Protein AF-A0A7V0T7X9-F1 (afdb_monomer_lite)

InterPro domains:
  IPR007419 BFD-like [2Fe-2S]-binding domain [PF04324] (8-46)
  IPR041854 BFD-like [2Fe-2S]-binding domain superfamily [G3DSA:1.10.10.1100] (2-49)

Secondary structure (DSSP, 8-state):
-------EEETTTTEEHHHHHHHHHTT--SHHHHHHHH-TT--STHHHH--

Structure (mmCIF, N/CA/C/O backbone):
data_AF-A0A7V0T7X9-F1
#
_entry.id   AF-A0A7V0T7X9-F1
#
loop_
_atom_site.group_PDB
_atom_site.id
_atom_site.type_symbol
_atom_site.label_atom_id
_atom_site.label_alt_id
_atom_site.label_comp_id
_atom_site.label_asym_id
_atom_site.label_entity_id
_atom_site.label_seq_id
_atom_site.pdbx_PDB_ins_code
_atom_site.Cartn_x
_atom_site.Cartn_y
_atom_site.Cartn_z
_atom_site.occupancy
_atom_site.B_iso_or_equiv
_atom_site.auth_seq_id
_atom_site.auth_comp_id
_atom_site.auth_asym_id
_atom_site.auth_atom_id
_atom_site.pdbx_PDB_model_num
ATOM 1 N N . MET A 1 1 ? -14.665 11.872 -22.017 1.00 50.72 1 MET A N 1
ATOM 2 C CA . MET A 1 1 ? -13.998 11.882 -20.696 1.00 50.72 1 MET A CA 1
ATOM 3 C C . MET A 1 1 ? -12.842 10.898 -20.759 1.00 50.72 1 MET A C 1
ATOM 5 O O . MET A 1 1 ? -13.095 9.706 -20.868 1.00 50.72 1 MET A O 1
ATOM 9 N N . SER A 1 2 ? -11.596 11.362 -20.788 1.00 64.44 2 SER A N 1
ATOM 10 C CA . SER A 1 2 ? -10.422 10.484 -20.737 1.00 64.44 2 SER A CA 1
ATOM 11 C C . SER A 1 2 ? -10.282 9.949 -19.310 1.00 64.44 2 SER A C 1
ATOM 13 O O . SER A 1 2 ? -9.940 10.696 -18.395 1.00 64.44 2 SER A O 1
ATOM 15 N N . VAL A 1 3 ? -10.604 8.672 -19.100 1.00 70.00 3 VAL A N 1
ATOM 16 C CA . VAL A 1 3 ? -10.312 7.981 -17.838 1.00 70.00 3 VAL A CA 1
ATOM 17 C C . VAL A 1 3 ? -8.799 7.802 -17.773 1.00 70.00 3 VAL A C 1
ATOM 19 O O . VAL A 1 3 ? -8.237 6.989 -18.500 1.00 70.00 3 VAL A O 1
ATOM 22 N N . GLN A 1 4 ? -8.128 8.608 -16.951 1.00 76.88 4 GLN A N 1
ATOM 23 C CA . GLN A 1 4 ? -6.714 8.396 -16.650 1.00 76.88 4 GLN A CA 1
ATOM 24 C C . GLN A 1 4 ? -6.558 7.065 -15.893 1.00 76.88 4 GLN A C 1
ATOM 26 O O . GLN A 1 4 ? -7.393 6.769 -15.030 1.00 76.88 4 GLN A O 1
ATOM 31 N N . PRO A 1 5 ? -5.530 6.254 -16.196 1.00 85.88 5 PRO A N 1
ATOM 32 C CA . PRO A 1 5 ? -5.300 4.993 -15.500 1.00 85.88 5 PRO A CA 1
ATOM 33 C C . PRO A 1 5 ? -5.004 5.228 -14.011 1.00 85.88 5 PRO A C 1
ATOM 35 O O . PRO A 1 5 ? -4.358 6.207 -13.639 1.00 85.88 5 PRO A O 1
ATOM 38 N N . ASP A 1 6 ? -5.479 4.322 -13.151 1.00 95.06 6 ASP A N 1
ATOM 39 C CA . ASP A 1 6 ? -5.253 4.388 -11.703 1.00 95.06 6 ASP A CA 1
ATOM 40 C C . ASP A 1 6 ? -3.762 4.155 -11.391 1.00 95.06 6 ASP A C 1
ATOM 42 O O . ASP A 1 6 ? -3.248 3.064 -11.660 1.00 95.06 6 ASP A O 1
ATOM 46 N N . PRO A 1 7 ? -3.038 5.155 -10.856 1.00 96.19 7 PRO A N 1
ATOM 47 C CA . PRO A 1 7 ? -1.590 5.080 -10.737 1.00 96.19 7 PRO A CA 1
ATOM 48 C C . PRO A 1 7 ? -1.150 3.991 -9.755 1.00 96.19 7 PRO A C 1
ATOM 50 O O . PRO A 1 7 ? -1.744 3.802 -8.687 1.00 96.19 7 PRO A O 1
ATOM 53 N N . LEU A 1 8 ? -0.052 3.311 -10.093 1.00 97.56 8 LEU A N 1
ATOM 54 C CA . LEU A 1 8 ? 0.672 2.438 -9.171 1.00 97.56 8 LEU A CA 1
ATOM 55 C C . LEU A 1 8 ? 1.316 3.271 -8.056 1.00 97.56 8 LEU A C 1
ATOM 57 O O . LEU A 1 8 ? 1.979 4.271 -8.312 1.00 97.56 8 LEU A O 1
ATOM 61 N N . VAL A 1 9 ? 1.126 2.827 -6.815 1.00 97.44 9 VAL A N 1
ATOM 62 C CA . VAL A 1 9 ? 1.682 3.444 -5.601 1.00 97.44 9 VAL A CA 1
ATOM 63 C C . VAL A 1 9 ? 2.735 2.544 -4.959 1.00 97.44 9 VAL A C 1
ATOM 65 O O . VAL A 1 9 ? 3.750 3.032 -4.477 1.00 97.44 9 VAL A O 1
ATOM 68 N N . CYS A 1 10 ? 2.526 1.223 -4.945 1.00 98.19 10 CYS A N 1
ATOM 69 C CA . CYS A 1 10 ? 3.533 0.271 -4.475 1.00 98.19 10 CYS A CA 1
ATOM 70 C C . CYS A 1 10 ? 3.929 -0.668 -5.610 1.00 98.19 10 CYS A C 1
ATOM 72 O O . CYS A 1 10 ? 3.164 -1.557 -5.985 1.00 98.19 10 CYS A O 1
ATOM 74 N N . TYR A 1 11 ? 5.141 -0.491 -6.127 1.00 97.94 11 TYR A N 1
ATOM 75 C CA . TYR A 1 11 ? 5.645 -1.248 -7.273 1.00 97.94 11 TYR A CA 1
ATOM 76 C C . TYR A 1 11 ? 6.046 -2.682 -6.920 1.00 97.94 11 TYR A C 1
ATOM 78 O O . TYR A 1 11 ? 5.874 -3.573 -7.756 1.00 97.94 11 TYR A O 1
ATOM 86 N N . CYS A 1 12 ? 6.486 -2.921 -5.678 1.00 97.75 12 CYS A N 1
ATOM 87 C CA . CYS A 1 12 ? 6.760 -4.260 -5.153 1.00 97.75 12 CYS A CA 1
ATOM 88 C C . CYS A 1 12 ? 5.486 -5.117 -5.129 1.00 97.75 12 CYS A C 1
ATOM 90 O O . CYS A 1 12 ? 5.475 -6.229 -5.642 1.00 97.75 12 CYS A O 1
ATOM 92 N N . GLY A 1 13 ? 4.405 -4.575 -4.557 1.00 95.75 13 GLY A N 1
ATOM 93 C CA . GLY A 1 13 ? 3.132 -5.280 -4.373 1.00 95.75 13 GLY A CA 1
ATOM 94 C C . GLY A 1 13 ? 2.104 -5.067 -5.486 1.00 95.75 13 GLY A C 1
ATOM 95 O O . GLY A 1 13 ? 0.971 -5.509 -5.337 1.00 95.75 13 GLY A O 1
ATOM 96 N N . LYS A 1 14 ? 2.459 -4.347 -6.560 1.00 97.38 14 LYS A N 1
ATOM 97 C CA . LYS A 1 14 ? 1.548 -3.941 -7.650 1.00 97.38 14 LYS A CA 1
ATOM 98 C C . LYS A 1 14 ? 0.237 -3.313 -7.145 1.00 97.38 14 LYS A C 1
ATOM 100 O O . LYS A 1 14 ? -0.847 -3.621 -7.632 1.00 97.38 14 LYS A O 1
ATOM 105 N N . VAL A 1 15 ? 0.337 -2.416 -6.161 1.00 98.25 15 VAL A N 1
ATOM 106 C CA . VAL A 1 15 ? -0.829 -1.771 -5.531 1.00 98.25 15 VAL A CA 1
ATOM 107 C C . VAL A 1 15 ? -1.074 -0.396 -6.133 1.00 98.25 15 VAL A C 1
ATOM 109 O O . VAL A 1 15 ? -0.166 0.435 -6.151 1.00 98.25 15 VAL A O 1
ATOM 112 N N . THR A 1 16 ? -2.307 -0.136 -6.567 1.00 98.44 16 THR A N 1
ATOM 113 C CA . THR A 1 16 ? -2.737 1.160 -7.107 1.00 98.44 16 THR A CA 1
ATOM 114 C C . THR A 1 16 ? -3.296 2.101 -6.038 1.00 98.44 16 THR A C 1
ATOM 116 O O . THR A 1 16 ? -3.670 1.681 -4.934 1.00 98.44 16 THR A O 1
ATOM 119 N N . ARG A 1 17 ? -3.416 3.391 -6.370 1.00 98.00 17 ARG A N 1
ATOM 120 C CA . ARG A 1 17 ? -4.055 4.389 -5.500 1.00 98.00 17 ARG A CA 1
ATOM 121 C C . ARG A 1 17 ? -5.508 4.019 -5.202 1.00 98.00 17 ARG A C 1
ATOM 123 O O . ARG A 1 17 ? -5.924 4.089 -4.043 1.00 98.00 17 ARG A O 1
ATOM 130 N N . GLY A 1 18 ? -6.275 3.601 -6.203 1.00 98.12 18 GLY A N 1
ATOM 131 C CA . GLY A 1 18 ? -7.667 3.182 -6.046 1.00 98.12 18 GLY A CA 1
ATOM 132 C C . GLY A 1 18 ? -7.827 2.007 -5.085 1.00 98.12 18 GLY A C 1
ATOM 133 O O . GLY A 1 18 ? -8.767 2.004 -4.285 1.00 98.12 18 GLY A O 1
ATOM 134 N N . ARG A 1 19 ? -6.878 1.059 -5.061 1.00 98.25 19 ARG A N 1
ATOM 135 C CA . ARG A 1 19 ? -6.887 -0.043 -4.085 1.00 98.25 19 ARG A CA 1
ATOM 136 C C . ARG A 1 19 ? -6.712 0.457 -2.648 1.00 98.25 19 ARG A C 1
ATOM 138 O O . ARG A 1 19 ? -7.434 -0.002 -1.764 1.00 98.25 19 ARG A O 1
ATOM 145 N N . ILE A 1 20 ? -5.809 1.413 -2.418 1.00 98.56 20 ILE A N 1
ATOM 146 C CA . ILE A 1 20 ? -5.605 2.032 -1.095 1.00 98.56 20 ILE A CA 1
ATOM 147 C C . ILE A 1 20 ? -6.855 2.809 -0.667 1.00 98.56 20 ILE A C 1
ATOM 149 O O . ILE A 1 20 ? -7.357 2.604 0.437 1.00 98.56 20 ILE A O 1
ATOM 153 N N . VAL A 1 21 ? -7.411 3.641 -1.552 1.00 98.44 21 VAL A N 1
ATOM 154 C CA . VAL A 1 21 ? -8.636 4.413 -1.275 1.00 98.44 21 VAL A CA 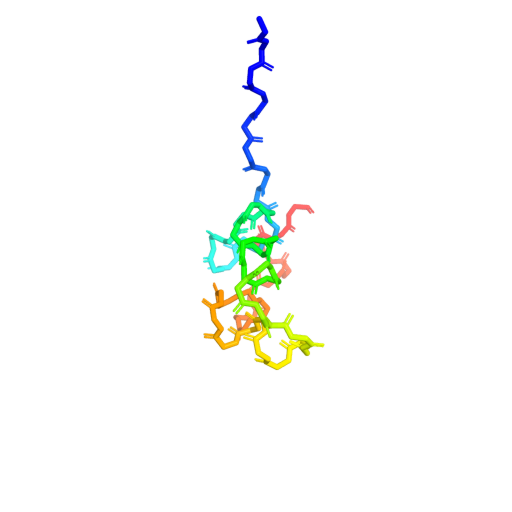1
ATOM 155 C C . VAL A 1 21 ? -9.822 3.493 -0.981 1.00 98.44 21 VAL A C 1
ATOM 157 O O . VAL A 1 21 ? -10.591 3.761 -0.061 1.00 98.44 21 VAL A O 1
ATOM 160 N N . SER A 1 22 ? -9.959 2.390 -1.717 1.00 98.50 22 SER A N 1
ATOM 161 C CA . SER A 1 22 ? -11.015 1.401 -1.474 1.00 98.50 22 SER A CA 1
ATOM 162 C C . SER A 1 22 ? -10.865 0.733 -0.106 1.00 98.50 22 SER A C 1
ATOM 164 O O . SER A 1 22 ? -11.862 0.547 0.583 1.00 98.50 22 SER A O 1
ATOM 166 N N . ALA A 1 23 ? -9.636 0.437 0.334 1.00 98.62 23 ALA A N 1
ATOM 167 C CA . ALA A 1 23 ? -9.393 -0.1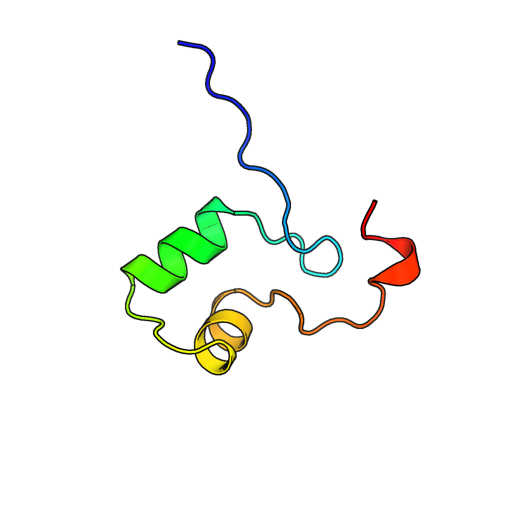02 1.673 1.00 98.62 23 ALA A CA 1
ATOM 168 C C . ALA A 1 23 ? -9.757 0.902 2.781 1.00 98.62 23 ALA A C 1
ATOM 170 O O . ALA A 1 23 ? -10.354 0.507 3.781 1.00 98.62 23 ALA A O 1
ATOM 171 N N . ILE A 1 24 ? -9.461 2.193 2.588 1.00 98.69 24 ILE A N 1
ATOM 172 C CA . ILE A 1 24 ? -9.880 3.259 3.516 1.00 98.69 24 ILE A CA 1
ATOM 173 C C . ILE A 1 24 ? -11.410 3.328 3.588 1.00 98.69 24 ILE A C 1
ATOM 175 O O . ILE A 1 24 ? -11.978 3.301 4.676 1.00 98.69 24 ILE A O 1
ATOM 179 N N . ARG A 1 25 ? -12.092 3.347 2.434 1.00 98.69 25 ARG A N 1
ATOM 180 C CA . ARG A 1 25 ? -13.566 3.362 2.360 1.00 98.69 25 ARG A CA 1
ATOM 181 C C . ARG A 1 25 ? -14.208 2.125 2.994 1.00 98.69 25 ARG A C 1
ATOM 183 O O . ARG A 1 25 ? -15.305 2.226 3.524 1.00 98.69 25 ARG A O 1
ATOM 190 N N . ALA A 1 26 ? -13.517 0.987 2.971 1.00 98.50 26 ALA A N 1
ATOM 191 C CA . ALA A 1 26 ? -13.933 -0.246 3.635 1.00 98.50 26 ALA A CA 1
ATOM 192 C C . ALA A 1 26 ? -13.626 -0.276 5.150 1.00 98.50 26 ALA A C 1
ATOM 194 O O . ALA A 1 26 ? -13.845 -1.301 5.790 1.00 98.50 26 ALA A O 1
ATOM 195 N N . GLY A 1 27 ? -13.116 0.817 5.732 1.00 98.50 27 GLY A N 1
ATOM 196 C CA . GLY A 1 27 ? -12.925 0.961 7.179 1.00 98.50 27 GLY A CA 1
ATOM 197 C C . GLY A 1 27 ? -11.495 0.760 7.682 1.00 98.50 27 GLY A C 1
ATOM 198 O O . GLY A 1 27 ? -11.287 0.671 8.891 1.00 98.50 27 GLY A O 1
ATOM 199 N N . ALA A 1 28 ? -10.485 0.695 6.808 1.00 98.62 28 ALA A N 1
ATOM 200 C CA . ALA A 1 28 ? -9.097 0.725 7.264 1.00 98.62 28 ALA A CA 1
ATOM 201 C C . ALA A 1 28 ? -8.732 2.135 7.766 1.00 98.62 28 ALA A C 1
ATOM 203 O O . ALA A 1 28 ? -8.663 3.081 6.983 1.00 98.62 28 ALA A O 1
ATOM 204 N N . THR A 1 29 ? -8.453 2.264 9.063 1.00 98.31 29 THR A N 1
ATOM 205 C CA . THR A 1 29 ? -8.138 3.542 9.731 1.00 98.31 29 THR A CA 1
ATOM 206 C C . THR A 1 29 ? -6.678 3.650 10.167 1.00 98.31 29 THR A C 1
ATOM 208 O O . THR A 1 29 ? -6.248 4.688 10.662 1.00 98.31 29 THR A O 1
ATOM 211 N N . THR A 1 30 ? -5.883 2.595 9.973 1.00 98.69 30 THR A N 1
ATOM 212 C CA . THR A 1 30 ? -4.469 2.559 10.370 1.00 98.69 30 THR A CA 1
ATOM 213 C C . THR A 1 30 ? -3.572 2.078 9.235 1.00 98.69 30 THR A C 1
ATOM 215 O O . THR A 1 30 ? -3.966 1.240 8.421 1.00 98.69 30 THR A O 1
ATOM 218 N N . LEU A 1 31 ? -2.307 2.515 9.229 1.00 98.19 31 LEU A N 1
ATOM 219 C CA . LEU A 1 31 ? -1.307 2.001 8.284 1.00 98.19 31 LEU A CA 1
ATOM 220 C C . LEU A 1 31 ? -1.156 0.477 8.379 1.00 98.19 31 LEU A C 1
ATOM 222 O O . LEU A 1 31 ? -1.015 -0.186 7.357 1.00 98.19 31 LEU A O 1
ATOM 226 N N . LYS A 1 32 ? -1.233 -0.101 9.587 1.00 98.56 32 LYS A N 1
ATOM 227 C CA . LYS A 1 32 ? -1.184 -1.559 9.780 1.00 98.56 32 LYS A CA 1
ATOM 228 C C . LYS A 1 32 ? -2.316 -2.262 9.026 1.00 98.56 32 LYS A C 1
ATOM 230 O O . LYS A 1 32 ? -2.061 -3.259 8.355 1.00 98.56 32 LYS A O 1
ATOM 235 N N . GLN A 1 33 ? -3.541 -1.739 9.107 1.00 98.62 33 GLN A N 1
ATOM 236 C CA . GLN A 1 33 ? -4.679 -2.275 8.356 1.00 98.62 33 GLN A CA 1
ATOM 237 C C . GLN A 1 33 ? -4.505 -2.074 6.850 1.00 98.62 33 GLN A C 1
ATOM 239 O O . GLN A 1 33 ? -4.717 -3.020 6.103 1.00 98.62 33 GLN A O 1
ATOM 244 N N . ILE A 1 34 ? -4.043 -0.904 6.395 1.00 98.56 34 ILE A N 1
ATOM 245 C CA . ILE A 1 34 ? -3.778 -0.671 4.965 1.00 98.56 34 ILE A CA 1
ATOM 246 C C . ILE A 1 34 ? -2.766 -1.681 4.422 1.00 98.56 34 ILE A C 1
ATOM 248 O O . ILE A 1 34 ? -3.036 -2.319 3.402 1.00 98.56 34 ILE A O 1
ATOM 252 N N . ARG A 1 35 ? -1.645 -1.897 5.120 1.00 98.19 35 ARG A N 1
ATOM 253 C CA . ARG A 1 35 ? -0.642 -2.897 4.725 1.00 98.19 35 ARG A CA 1
ATOM 254 C C . ARG A 1 35 ? -1.233 -4.307 4.691 1.00 98.19 35 ARG A C 1
ATOM 256 O O . ARG A 1 35 ? -1.042 -5.011 3.708 1.00 98.19 35 ARG A O 1
ATOM 263 N N . LYS A 1 36 ? -2.010 -4.695 5.712 1.00 98.12 36 LYS A N 1
ATOM 264 C CA . LYS A 1 36 ? -2.665 -6.015 5.782 1.00 98.12 36 LYS A CA 1
ATOM 265 C C . LYS A 1 36 ? -3.670 -6.237 4.642 1.00 98.12 36 LYS A C 1
ATOM 267 O O . LYS A 1 36 ? -3.718 -7.325 4.085 1.00 98.12 36 LYS A O 1
ATOM 272 N N . THR A 1 37 ? -4.472 -5.229 4.305 1.00 97.88 37 THR A N 1
ATOM 273 C CA . THR A 1 37 ? -5.586 -5.357 3.345 1.00 97.88 37 THR A CA 1
ATOM 274 C C . THR A 1 37 ? -5.150 -5.181 1.889 1.00 97.88 37 THR A C 1
ATOM 276 O O . THR A 1 37 ? -5.768 -5.730 0.972 1.00 97.88 37 THR A O 1
ATOM 279 N N . THR A 1 38 ? -4.109 -4.381 1.651 1.00 98.19 38 THR A N 1
ATOM 280 C CA . THR A 1 38 ? -3.660 -4.034 0.293 1.00 98.19 38 THR A CA 1
ATOM 281 C C . THR A 1 38 ? -2.342 -4.681 -0.107 1.00 98.19 38 THR A C 1
ATOM 283 O O . THR A 1 38 ? -2.087 -4.789 -1.299 1.00 98.19 38 THR A O 1
ATOM 286 N N . GLY A 1 39 ? -1.501 -5.083 0.850 1.00 97.88 39 GLY A N 1
ATOM 287 C CA . GLY A 1 39 ? -0.137 -5.554 0.592 1.00 97.88 39 GLY A CA 1
ATOM 288 C C . GLY A 1 39 ? 0.874 -4.443 0.272 1.00 97.88 39 GLY A C 1
ATOM 289 O O . GLY A 1 39 ? 2.055 -4.729 0.076 1.00 97.88 39 GLY A O 1
ATOM 290 N N . ALA A 1 40 ? 0.460 -3.171 0.232 1.00 98.31 40 ALA A N 1
ATOM 291 C CA . ALA A 1 40 ? 1.373 -2.059 -0.027 1.00 98.31 40 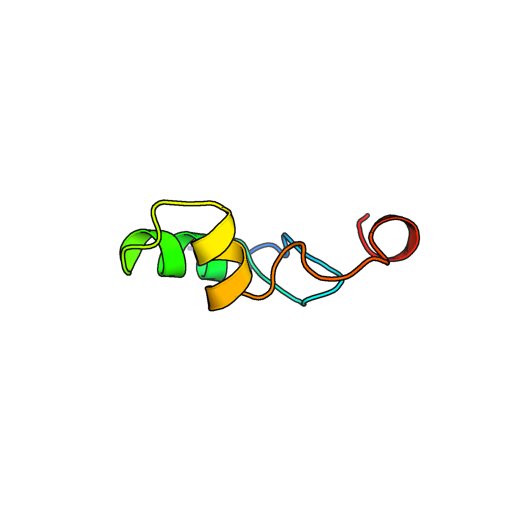ALA A CA 1
ATOM 292 C C . ALA A 1 40 ? 2.404 -1.910 1.102 1.00 98.31 40 ALA A C 1
ATOM 294 O O . ALA A 1 40 ? 2.058 -2.027 2.275 1.00 98.31 40 ALA A O 1
ATOM 295 N N . GLY A 1 41 ? 3.659 -1.609 0.755 1.00 97.06 41 GLY A N 1
ATOM 296 C CA . GLY A 1 41 ? 4.719 -1.306 1.726 1.00 97.06 41 GLY A CA 1
ATOM 297 C C . GLY A 1 41 ? 5.150 -2.482 2.612 1.00 97.06 41 GLY A C 1
ATOM 298 O O . GLY A 1 41 ? 5.645 -2.249 3.710 1.00 97.06 41 GLY A O 1
ATOM 299 N N . VAL A 1 42 ? 4.908 -3.724 2.173 1.00 97.38 42 VAL A N 1
ATOM 300 C CA . VAL A 1 42 ? 5.347 -4.952 2.868 1.00 97.38 42 VAL A CA 1
ATOM 301 C C . VAL A 1 42 ? 6.638 -5.527 2.270 1.00 97.38 42 VAL A C 1
ATOM 303 O O . VAL A 1 42 ? 7.423 -6.123 2.995 1.00 97.38 42 VAL A O 1
ATOM 306 N N . GLY A 1 43 ? 6.866 -5.348 0.964 1.00 96.25 43 GLY A N 1
ATOM 307 C CA . GLY A 1 43 ? 8.114 -5.752 0.307 1.00 96.25 43 GLY A CA 1
ATOM 308 C C . GLY A 1 43 ? 9.280 -4.798 0.586 1.00 96.25 43 GLY A C 1
ATOM 309 O O . GLY A 1 43 ? 9.096 -3.723 1.153 1.00 96.25 43 GLY A O 1
ATOM 310 N N . ASP A 1 44 ? 10.467 -5.173 0.120 1.00 97.94 44 ASP A N 1
ATOM 311 C CA . ASP A 1 44 ? 11.758 -4.541 0.437 1.00 97.94 44 ASP A CA 1
ATOM 312 C C . ASP A 1 44 ? 12.516 -3.990 -0.789 1.00 97.94 44 ASP A C 1
ATOM 314 O O . ASP A 1 44 ? 13.474 -3.235 -0.649 1.00 97.94 44 ASP A O 1
ATOM 318 N N . ARG A 1 45 ? 12.040 -4.270 -2.005 1.00 97.56 45 ARG A N 1
ATOM 319 C CA . ARG A 1 45 ? 12.673 -3.877 -3.282 1.00 97.56 45 ARG A CA 1
ATOM 320 C C . ARG A 1 45 ? 12.374 -2.448 -3.751 1.00 97.56 45 ARG A C 1
ATOM 322 O O . ARG A 1 45 ? 12.382 -2.156 -4.948 1.00 97.56 45 ARG A O 1
ATOM 329 N N . CYS A 1 46 ? 12.069 -1.538 -2.826 1.00 97.62 46 CYS A N 1
ATOM 330 C CA . CYS A 1 46 ? 11.659 -0.169 -3.158 1.00 97.62 46 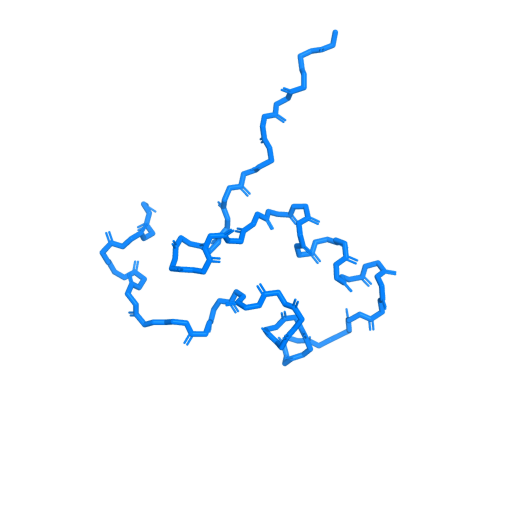CYS A CA 1
ATOM 331 C C . CYS A 1 46 ? 12.731 0.581 -3.960 1.00 97.62 46 CYS A C 1
ATOM 333 O O . CYS A 1 46 ? 12.382 1.345 -4.850 1.00 97.62 46 CYS A O 1
ATOM 335 N N . LYS A 1 47 ? 14.016 0.326 -3.678 1.00 97.88 47 LYS A N 1
ATOM 336 C CA 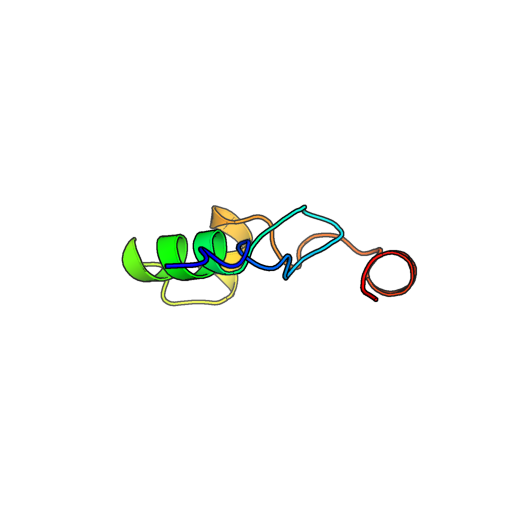. LYS A 1 47 ? 15.146 0.967 -4.365 1.00 97.88 47 LYS A CA 1
ATOM 337 C C . LYS A 1 47 ? 15.242 0.595 -5.847 1.00 97.88 47 LYS A C 1
ATOM 339 O O . LYS A 1 47 ? 15.702 1.410 -6.634 1.00 97.88 47 LYS A O 1
ATOM 344 N N . GLU A 1 48 ? 14.842 -0.620 -6.224 1.00 98.19 48 GLU A N 1
ATOM 345 C CA . GLU A 1 48 ? 14.919 -1.065 -7.622 1.00 98.19 48 GLU A CA 1
ATOM 346 C C . GLU A 1 48 ? 13.622 -0.835 -8.398 1.00 98.19 48 GLU A C 1
ATOM 348 O O . GLU A 1 48 ? 13.660 -0.670 -9.613 1.00 98.19 48 GLU A O 1
ATOM 353 N N . LEU A 1 49 ? 12.469 -0.914 -7.724 1.00 96.94 49 LEU A N 1
ATOM 354 C CA . LEU A 1 49 ? 11.170 -0.997 -8.396 1.00 96.94 49 LEU A CA 1
ATOM 355 C C . LEU A 1 49 ? 10.357 0.297 -8.357 1.00 96.94 49 LEU A C 1
ATOM 357 O O . LEU A 1 49 ? 9.462 0.441 -9.187 1.00 96.94 49 LEU A O 1
ATOM 361 N N . ASN A 1 50 ? 10.590 1.181 -7.383 1.00 95.56 50 ASN A N 1
ATOM 362 C CA . ASN A 1 50 ? 9.867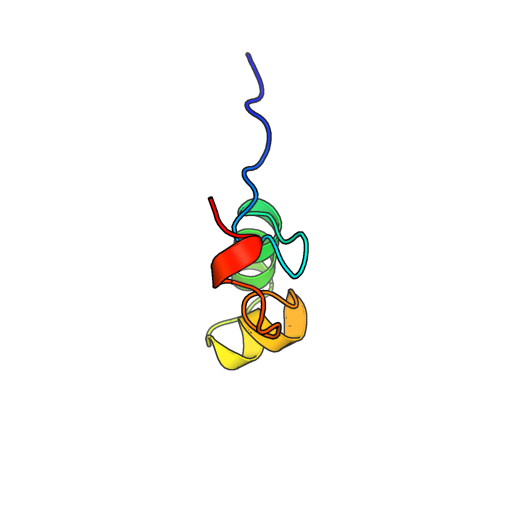 2.448 -7.289 1.00 95.56 50 ASN A CA 1
ATOM 363 C C . ASN A 1 50 ? 10.610 3.513 -8.121 1.00 95.56 50 ASN A C 1
ATOM 365 O O . ASN A 1 50 ? 11.769 3.773 -7.795 1.00 95.56 50 ASN A O 1
ATOM 369 N N . PRO A 1 51 ? 9.997 4.066 -9.186 1.00 94.19 51 PRO A N 1
ATOM 370 C CA . PRO A 1 51 ? 10.631 5.040 -10.074 1.00 94.19 51 PRO A CA 1
ATOM 371 C C . PRO A 1 51 ? 10.886 6.396 -9.406 1.00 94.19 51 PRO A C 1
ATOM 373 O O . PRO A 1 51 ? 10.210 6.713 -8.398 1.00 94.19 51 PRO A O 1
#

Foldseek 3Di:
DDDDDFDQDAQVQRFGPVQLVVQVVVPPPDPVSSCVRGVGPVDDCCVPGPD

Sequence (51 aa):
MSVQPDPLVCYCGKVTRGRIVSAIRAGATTLKQIRKTTGAGVGDRCKELNP

Organism: NCBI:txid2052148

Radius of gyration: 11.84 Å; chains: 1; bounding box: 29×18×31 Å

pLDDT: mean 95.01, std 9.22, range [50.72, 98.69]